Protein AF-A0A1V4YI24-F1 (afdb_monomer_lite)

Foldseek 3Di:
DCDPLLQLLQQQPVVLQVVDDDDFQWWKWFQVCVVVVNDTDTFTFDDDDDDDWTATPVRDTPPDPVRIGTNDDLVRLLVLCCVQVVDDPVRSVVLLVVLCCVPEVPPDDDPQDYPPDPPSSSSSQSSCCVRPQWGADPVVSHTDHD

Radius of gyration: 16.2 Å; chains: 1; bounding box: 32×39×53 Å

Sequence (146 aa):
MIDSTHIEMSRKATEIQDLWEPKEGDKITSWQEFAS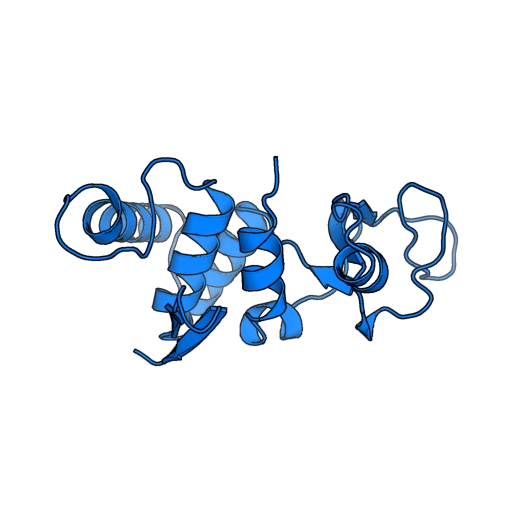KRVPAPMEILRRGKYGSLMDFEGNYLRNPSNAVWLPRQEDLQEIARKNLSKTTWGLTVLFYEFFKEKCAVNKITNRLNANEPLNTVWLCFVMETCYGKHWDDKKKTWTVI

pLDDT: mean 74.88, std 17.71, range [39.22, 94.81]

Secondary structure (DSSP, 8-state):
---HHHHHHHHH-HHHHTT----TT-EEEEHHHHHTTS----EEPBP-SSS---B-TTS-B-S-GGGEEE---HHHHHHHHHHHHT--HHHHHHHHHHHHIIIIIS--S-TT--TTS-HHHHHHHHHHHHHH-EEEETTTTEEEE-

Structure (mmCIF, N/CA/C/O backbone):
data_AF-A0A1V4YI24-F1
#
_entry.id   AF-A0A1V4YI24-F1
#
loop_
_atom_site.group_PDB
_atom_site.id
_atom_site.type_symbol
_atom_site.label_atom_id
_atom_site.label_alt_id
_atom_site.label_comp_id
_atom_site.label_asym_id
_atom_site.label_entity_id
_atom_site.label_seq_id
_atom_site.pdbx_PDB_ins_code
_atom_site.Cartn_x
_atom_site.Cartn_y
_atom_site.Cartn_z
_atom_site.occupancy
_atom_site.B_iso_or_equiv
_atom_site.auth_seq_id
_atom_site.auth_comp_id
_atom_site.auth_asym_id
_atom_site.auth_atom_id
_atom_site.pdbx_PDB_model_num
ATOM 1 N N . MET A 1 1 ? 15.641 0.666 3.582 1.00 48.62 1 MET A N 1
ATOM 2 C CA . MET A 1 1 ? 15.584 -0.796 3.377 1.00 48.62 1 MET A CA 1
ATOM 3 C C . MET A 1 1 ? 14.113 -1.169 3.385 1.00 48.62 1 MET A C 1
ATOM 5 O O . MET A 1 1 ? 13.422 -0.688 4.271 1.00 48.62 1 MET A O 1
ATOM 9 N N . ILE A 1 2 ? 13.617 -1.885 2.375 1.00 61.31 2 ILE A N 1
ATOM 10 C CA . ILE A 1 2 ? 12.237 -2.391 2.398 1.00 61.31 2 ILE A CA 1
ATOM 11 C C . ILE A 1 2 ? 12.253 -3.633 3.289 1.00 61.31 2 ILE A C 1
ATOM 13 O O . ILE A 1 2 ? 13.046 -4.540 3.039 1.00 61.31 2 ILE A O 1
ATOM 17 N N . ASP A 1 3 ? 11.463 -3.631 4.358 1.00 71.00 3 ASP A N 1
ATOM 18 C CA . ASP A 1 3 ? 11.399 -4.747 5.299 1.00 71.00 3 ASP A CA 1
ATOM 19 C C . ASP A 1 3 ? 10.448 -5.857 4.806 1.00 71.00 3 ASP A C 1
ATOM 21 O O . ASP A 1 3 ? 9.613 -5.665 3.916 1.00 71.00 3 ASP A O 1
ATOM 25 N N . SER A 1 4 ? 10.591 -7.056 5.372 1.00 73.81 4 SER A N 1
ATOM 26 C CA . SER A 1 4 ? 9.773 -8.217 5.007 1.00 73.81 4 SER A CA 1
ATOM 27 C C . SER A 1 4 ? 8.292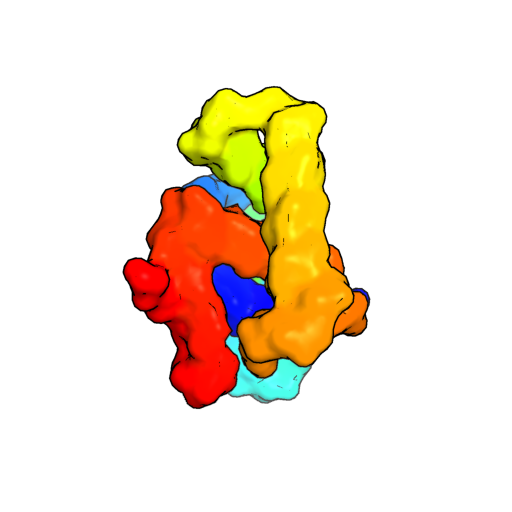 -8.048 5.358 1.00 73.81 4 SER A C 1
ATOM 29 O O . SER A 1 4 ? 7.446 -8.648 4.692 1.00 73.81 4 SER A O 1
ATOM 31 N N . THR A 1 5 ? 7.969 -7.225 6.358 1.00 79.75 5 THR A N 1
ATOM 32 C CA . THR A 1 5 ? 6.590 -6.923 6.758 1.00 79.75 5 THR A CA 1
ATOM 33 C C . THR A 1 5 ? 5.898 -6.102 5.676 1.00 79.75 5 THR A C 1
ATOM 35 O O . THR A 1 5 ? 4.815 -6.474 5.239 1.00 79.75 5 THR A O 1
ATOM 38 N N . HIS A 1 6 ? 6.544 -5.062 5.155 1.00 82.69 6 HIS A N 1
ATOM 39 C CA . HIS A 1 6 ? 6.042 -4.223 4.073 1.00 82.69 6 HIS A CA 1
ATOM 40 C C . HIS A 1 6 ? 5.749 -5.036 2.808 1.00 82.69 6 HIS A C 1
ATOM 42 O O . HIS A 1 6 ? 4.714 -4.846 2.164 1.00 82.69 6 HIS A O 1
ATOM 48 N N . ILE A 1 7 ? 6.634 -5.978 2.471 1.00 82.38 7 ILE A N 1
ATOM 49 C CA . ILE A 1 7 ? 6.435 -6.898 1.344 1.00 82.38 7 ILE A CA 1
ATOM 50 C C . ILE A 1 7 ? 5.200 -7.774 1.584 1.00 82.38 7 ILE A C 1
ATOM 52 O O . ILE A 1 7 ? 4.361 -7.923 0.694 1.00 82.38 7 ILE A O 1
ATOM 56 N N . GLU A 1 8 ? 5.052 -8.335 2.787 1.00 85.38 8 GLU A N 1
ATOM 57 C CA . GLU A 1 8 ? 3.897 -9.173 3.112 1.00 85.38 8 GLU A CA 1
ATOM 58 C C . GLU A 1 8 ? 2.581 -8.381 3.105 1.00 85.38 8 GLU A C 1
ATOM 60 O O . GLU A 1 8 ? 1.576 -8.862 2.572 1.00 85.38 8 GLU A O 1
ATOM 65 N N . MET A 1 9 ? 2.595 -7.163 3.643 1.00 89.56 9 MET A N 1
ATOM 66 C CA . MET A 1 9 ? 1.457 -6.247 3.650 1.00 89.56 9 MET A CA 1
ATOM 67 C C . MET A 1 9 ? 1.030 -5.875 2.233 1.00 89.56 9 MET A C 1
ATOM 69 O O . MET A 1 9 ? -0.153 -5.988 1.909 1.00 89.56 9 MET A O 1
ATOM 73 N N . SER A 1 10 ? 1.992 -5.502 1.384 1.00 89.69 10 SER A N 1
ATOM 74 C CA . SER A 1 10 ? 1.746 -5.144 -0.017 1.00 89.69 10 SER A CA 1
ATOM 75 C C . SER A 1 10 ? 1.147 -6.319 -0.782 1.00 89.69 10 SER A C 1
ATOM 77 O O . SER A 1 10 ? 0.139 -6.156 -1.462 1.00 89.69 10 SER A O 1
ATOM 79 N N . ARG A 1 11 ? 1.684 -7.530 -0.584 1.00 87.12 11 ARG A N 1
ATOM 80 C CA . ARG A 1 11 ? 1.158 -8.759 -1.196 1.00 87.12 11 ARG A CA 1
ATOM 81 C C . ARG A 1 11 ? -0.296 -9.030 -0.824 1.00 87.12 11 ARG A C 1
ATOM 83 O O . ARG A 1 11 ? -1.066 -9.481 -1.664 1.00 87.12 11 ARG A O 1
ATOM 90 N N . LYS A 1 12 ? -0.659 -8.843 0.447 1.00 91.12 12 LYS A N 1
ATOM 91 C CA . LYS A 1 12 ? -2.012 -9.151 0.937 1.00 91.12 12 LYS A CA 1
ATOM 92 C C . LYS A 1 12 ? -3.015 -8.024 0.689 1.00 91.12 12 LYS A C 1
ATOM 94 O O . LYS A 1 12 ? -4.205 -8.255 0.878 1.00 91.12 12 LYS A O 1
ATOM 99 N N . ALA A 1 13 ? -2.560 -6.836 0.294 1.00 92.44 13 ALA A N 1
ATOM 100 C CA . ALA A 1 13 ? -3.413 -5.712 -0.079 1.00 92.44 13 ALA A CA 1
ATOM 101 C C . ALA A 1 13 ? -3.977 -5.922 -1.494 1.00 92.44 13 ALA A C 1
ATOM 103 O O . ALA A 1 13 ? -3.573 -5.240 -2.437 1.00 92.44 13 ALA A O 1
ATOM 104 N N . THR A 1 14 ? -4.877 -6.896 -1.649 1.00 92.06 14 THR A N 1
ATOM 105 C CA . THR A 1 14 ? -5.444 -7.300 -2.948 1.00 92.06 14 THR A CA 1
ATOM 106 C C . THR A 1 14 ? -6.057 -6.125 -3.699 1.00 92.06 14 THR A C 1
ATOM 108 O O . THR A 1 14 ? -5.850 -5.997 -4.893 1.00 92.06 14 THR A O 1
ATOM 111 N N . GLU A 1 15 ? -6.686 -5.188 -2.991 1.00 93.12 15 GLU A N 1
ATOM 112 C CA . GLU A 1 15 ? -7.262 -3.965 -3.560 1.00 93.12 15 GLU A CA 1
ATOM 113 C C . GLU A 1 15 ? -6.236 -3.115 -4.307 1.00 93.12 15 GLU A C 1
ATOM 115 O O . GLU A 1 15 ? -6.559 -2.490 -5.306 1.00 93.12 15 GLU A O 1
ATOM 120 N N . ILE A 1 16 ? -5.002 -3.061 -3.807 1.00 91.69 16 ILE A N 1
ATOM 121 C CA . ILE A 1 16 ? -3.925 -2.278 -4.415 1.00 91.69 16 ILE A CA 1
ATOM 122 C C . ILE A 1 16 ? -3.223 -3.100 -5.496 1.00 91.69 16 ILE A C 1
ATOM 124 O O . ILE A 1 16 ? -2.862 -2.547 -6.532 1.00 91.69 16 ILE A O 1
ATOM 128 N N . GLN A 1 17 ? -3.048 -4.406 -5.277 1.00 89.56 17 GLN A N 1
ATOM 129 C CA . GLN A 1 17 ? -2.432 -5.294 -6.267 1.00 89.56 17 GLN A CA 1
ATOM 130 C C . GLN A 1 17 ? -3.303 -5.436 -7.525 1.00 89.56 17 GLN A C 1
ATOM 132 O O . GLN A 1 17 ? -2.766 -5.434 -8.625 1.00 89.56 17 GLN A O 1
ATOM 137 N N . ASP A 1 18 ? -4.628 -5.477 -7.385 1.00 87.69 18 ASP A N 1
ATOM 138 C CA . ASP A 1 18 ? -5.563 -5.586 -8.513 1.00 87.69 18 ASP A CA 1
ATOM 139 C C . ASP A 1 18 ? -5.631 -4.295 -9.349 1.00 87.69 18 ASP A C 1
ATOM 141 O O . ASP A 1 18 ? -5.985 -4.331 -10.526 1.00 87.69 18 ASP A O 1
ATOM 145 N N . LEU A 1 19 ? -5.269 -3.149 -8.758 1.00 86.31 19 LEU A N 1
ATOM 146 C CA . LEU A 1 19 ? -5.149 -1.863 -9.457 1.00 86.31 19 LEU A CA 1
ATOM 147 C C . LEU A 1 19 ? -3.817 -1.702 -10.194 1.00 86.31 19 LEU A C 1
ATOM 149 O O . LEU A 1 19 ? -3.625 -0.707 -10.898 1.00 86.31 19 LEU A O 1
ATOM 153 N N . TRP A 1 20 ? -2.866 -2.610 -9.984 1.00 85.81 20 TRP A N 1
ATOM 154 C CA . TRP A 1 20 ? -1.525 -2.442 -10.506 1.00 85.81 20 TRP A CA 1
ATOM 155 C C . TRP A 1 20 ? -1.474 -2.707 -12.011 1.00 85.81 20 TRP A C 1
ATOM 157 O O . TRP A 1 20 ? -1.661 -3.827 -12.480 1.00 85.81 20 TRP A O 1
ATOM 167 N N . GLU A 1 21 ? -1.138 -1.663 -12.762 1.00 81.81 21 GLU A N 1
ATOM 168 C CA . GLU A 1 21 ? -0.758 -1.749 -14.168 1.00 81.81 21 GLU A CA 1
ATOM 169 C C . GLU A 1 21 ? 0.771 -1.611 -14.268 1.00 81.81 21 GLU A C 1
ATOM 171 O O . GLU A 1 21 ? 1.283 -0.494 -14.134 1.00 81.81 21 GLU A O 1
ATOM 176 N N . PRO A 1 22 ? 1.523 -2.715 -14.472 1.00 78.38 22 PRO A N 1
ATOM 177 C CA . PRO A 1 22 ? 2.981 -2.682 -14.445 1.00 78.38 22 PRO A CA 1
ATOM 178 C C . PRO A 1 22 ? 3.573 -1.686 -15.445 1.00 78.38 22 PRO A C 1
ATOM 180 O O . PRO A 1 22 ? 3.359 -1.796 -16.657 1.00 78.38 22 PRO A O 1
ATOM 183 N N . LYS A 1 23 ? 4.380 -0.748 -14.945 1.00 77.38 23 LYS A N 1
ATOM 184 C CA . LYS A 1 23 ? 5.105 0.249 -15.747 1.00 77.38 23 LYS A CA 1
ATOM 185 C C . LYS A 1 23 ? 6.603 0.216 -15.454 1.00 77.38 23 LYS A C 1
ATOM 187 O O . LYS A 1 23 ? 7.066 -0.275 -14.428 1.00 77.38 23 LYS A O 1
ATOM 192 N N . GLU A 1 24 ? 7.381 0.739 -16.397 1.00 75.75 24 GLU A N 1
ATOM 193 C CA . GLU A 1 24 ? 8.829 0.883 -16.237 1.00 75.75 24 GLU A CA 1
ATOM 194 C C . GLU A 1 24 ? 9.164 1.707 -14.983 1.00 75.75 24 GLU A C 1
ATOM 196 O O . GLU A 1 24 ? 8.537 2.736 -14.717 1.00 75.75 24 GLU A O 1
ATOM 201 N N . GLY A 1 25 ? 10.144 1.239 -14.210 1.00 72.94 25 GLY A N 1
ATOM 202 C CA . GLY A 1 25 ? 10.544 1.845 -12.940 1.00 72.94 25 GLY A CA 1
ATOM 203 C C . GLY A 1 25 ? 9.670 1.477 -11.735 1.00 72.94 25 GLY A C 1
ATOM 204 O O . GLY A 1 25 ? 9.943 1.962 -10.634 1.00 72.94 25 GLY A O 1
ATOM 205 N N . ASP A 1 26 ? 8.644 0.634 -11.893 1.00 80.06 26 ASP A N 1
ATOM 206 C CA . ASP A 1 26 ? 7.925 0.081 -10.742 1.00 80.06 26 ASP A CA 1
ATOM 207 C C . ASP A 1 26 ? 8.819 -0.852 -9.934 1.00 80.06 26 ASP A C 1
ATOM 209 O O . ASP A 1 26 ? 9.559 -1.668 -10.491 1.00 80.06 26 ASP A O 1
ATOM 213 N N . LYS A 1 27 ? 8.690 -0.764 -8.607 1.00 78.31 27 LYS A N 1
ATOM 214 C CA . LYS A 1 27 ? 9.357 -1.670 -7.676 1.00 78.31 27 LYS A CA 1
ATOM 215 C C . LYS A 1 27 ? 8.516 -2.914 -7.466 1.00 78.31 27 LYS A C 1
ATOM 217 O O . LYS A 1 27 ? 7.342 -2.831 -7.112 1.00 78.31 27 LYS A O 1
ATOM 222 N N . ILE A 1 28 ? 9.139 -4.065 -7.653 1.00 75.94 28 ILE A N 1
ATOM 223 C CA . ILE A 1 28 ? 8.507 -5.372 -7.533 1.00 75.94 28 ILE A CA 1
ATOM 224 C C . ILE A 1 28 ? 9.382 -6.311 -6.718 1.00 75.94 28 ILE A C 1
ATOM 226 O O . ILE A 1 28 ? 10.567 -6.062 -6.493 1.00 75.94 28 ILE A O 1
ATOM 230 N N . THR A 1 29 ? 8.817 -7.434 -6.308 1.00 72.88 29 THR A N 1
ATOM 231 C CA . THR A 1 29 ? 9.610 -8.568 -5.842 1.00 72.88 29 THR A CA 1
ATOM 232 C C . THR A 1 29 ? 8.988 -9.888 -6.280 1.00 72.88 29 THR A C 1
ATOM 234 O O . THR A 1 29 ? 7.788 -9.947 -6.568 1.00 72.88 29 THR A O 1
ATOM 237 N N . SER A 1 30 ? 9.803 -10.943 -6.376 1.00 67.75 30 SER A N 1
ATOM 238 C CA . SER A 1 30 ? 9.345 -12.266 -6.789 1.00 67.75 30 SER A CA 1
ATOM 239 C C . SER A 1 30 ? 8.950 -13.125 -5.582 1.00 67.75 30 SER A C 1
ATOM 241 O O . SER A 1 30 ? 9.647 -13.203 -4.566 1.00 67.75 30 SER A O 1
ATOM 243 N N . TRP A 1 31 ? 7.819 -13.824 -5.693 1.00 57.47 31 TRP A N 1
ATOM 244 C CA . TRP A 1 31 ? 7.358 -14.726 -4.634 1.00 57.47 31 TRP A CA 1
ATOM 245 C C . TRP A 1 31 ? 8.294 -15.927 -4.402 1.00 57.47 31 TRP A C 1
ATOM 247 O O . TRP A 1 31 ? 8.433 -16.388 -3.268 1.00 57.47 31 TRP A O 1
ATOM 257 N N . GLN A 1 32 ? 8.958 -16.427 -5.454 1.00 55.25 32 GLN A N 1
ATOM 258 C CA . GLN A 1 32 ? 9.878 -17.570 -5.352 1.00 55.25 32 GLN A CA 1
ATOM 259 C C . GLN A 1 32 ? 11.102 -17.248 -4.484 1.00 55.25 32 GLN A C 1
ATOM 261 O O . GLN A 1 32 ? 11.540 -18.102 -3.712 1.00 55.25 32 GLN A O 1
ATOM 266 N N . GLU A 1 33 ? 11.603 -16.013 -4.527 1.00 51.97 33 GLU A N 1
ATOM 267 C CA . GLU A 1 33 ? 12.706 -15.581 -3.667 1.00 51.97 33 GLU A CA 1
ATOM 268 C C . GLU A 1 33 ? 12.265 -15.461 -2.207 1.00 51.97 33 GLU A C 1
ATOM 270 O O . GLU A 1 33 ? 12.935 -16.022 -1.338 1.00 51.97 33 GLU A O 1
ATOM 275 N N . PHE A 1 34 ? 11.089 -14.874 -1.942 1.00 47.41 34 PHE A N 1
ATOM 276 C CA . PHE A 1 34 ? 10.519 -14.797 -0.588 1.00 47.41 34 PHE A CA 1
ATOM 277 C C . PHE A 1 34 ? 10.315 -16.191 0.029 1.00 47.41 34 PHE A C 1
ATOM 279 O O . PHE A 1 34 ? 10.726 -16.445 1.164 1.00 47.41 34 PHE A O 1
ATOM 286 N N . ALA A 1 35 ? 9.721 -17.124 -0.724 1.00 49.72 35 ALA A N 1
ATOM 287 C CA . ALA A 1 35 ? 9.480 -18.497 -0.273 1.00 49.72 35 ALA A CA 1
ATOM 288 C C . ALA A 1 35 ? 10.783 -19.283 -0.029 1.00 49.72 35 ALA A C 1
ATOM 290 O O . ALA A 1 35 ? 10.830 -20.146 0.849 1.00 49.72 35 ALA A O 1
ATOM 291 N N . SER A 1 36 ? 11.860 -18.953 -0.753 1.00 52.78 36 SER A N 1
ATOM 292 C CA . SER A 1 36 ? 13.183 -19.570 -0.584 1.00 52.78 36 SER A CA 1
ATOM 293 C C . SER A 1 36 ? 13.966 -19.080 0.647 1.00 52.78 36 SER A C 1
ATOM 295 O O . SER A 1 36 ? 15.088 -19.536 0.872 1.00 52.78 36 SER A O 1
ATOM 297 N N . LYS A 1 37 ? 13.401 -18.160 1.451 1.00 48.97 37 LYS A N 1
ATOM 298 C CA . LYS A 1 37 ? 14.064 -17.463 2.576 1.00 48.97 37 LYS A CA 1
ATOM 299 C C . LYS A 1 37 ? 15.321 -16.674 2.188 1.00 48.97 37 LYS A C 1
ATOM 301 O O . LYS A 1 37 ? 16.061 -16.232 3.067 1.00 48.97 37 LYS A O 1
ATOM 306 N N . ARG A 1 38 ? 15.569 -16.461 0.896 1.00 49.12 38 ARG A N 1
ATOM 307 C CA . ARG A 1 38 ? 16.472 -15.399 0.453 1.00 49.12 38 ARG A CA 1
ATOM 308 C C . ARG A 1 38 ? 15.710 -14.092 0.626 1.00 49.12 38 ARG A C 1
ATOM 310 O O . ARG A 1 38 ? 14.527 -14.033 0.309 1.00 49.12 38 ARG A O 1
ATOM 317 N N . VAL A 1 39 ? 16.346 -13.077 1.212 1.00 47.34 39 VAL A N 1
ATOM 318 C CA . VAL A 1 39 ? 15.719 -11.756 1.346 1.00 47.34 39 VAL A CA 1
ATOM 319 C C . VAL A 1 39 ? 15.287 -11.336 -0.060 1.00 47.34 39 VAL A C 1
ATOM 321 O O . VAL A 1 39 ? 16.157 -11.262 -0.927 1.00 47.34 39 VAL A O 1
ATOM 324 N N . PRO A 1 40 ? 13.984 -11.127 -0.312 1.00 53.56 40 PRO A N 1
ATOM 325 C CA . PRO A 1 40 ? 13.523 -10.715 -1.623 1.00 53.56 40 PRO A CA 1
ATOM 326 C C . PRO A 1 40 ? 14.163 -9.365 -1.908 1.00 53.56 40 PRO A C 1
ATOM 328 O O . PRO A 1 40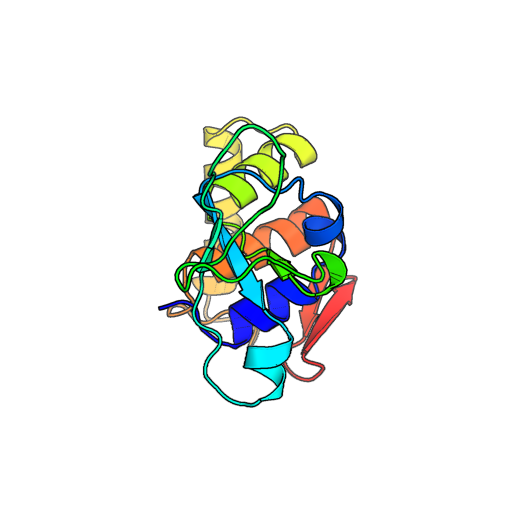 ? 13.887 -8.382 -1.213 1.00 53.56 40 PRO A O 1
ATOM 331 N N . ALA A 1 41 ? 15.074 -9.322 -2.873 1.00 55.38 41 ALA A N 1
ATOM 332 C CA . ALA A 1 41 ? 15.628 -8.056 -3.295 1.00 55.38 41 ALA A CA 1
ATOM 333 C C . ALA A 1 41 ? 14.508 -7.313 -4.037 1.00 55.38 41 ALA A C 1
ATOM 335 O O . ALA A 1 41 ? 13.873 -7.895 -4.921 1.00 55.38 41 ALA A O 1
ATOM 336 N N . PRO A 1 42 ? 14.191 -6.060 -3.673 1.00 59.03 42 PRO A N 1
ATOM 337 C CA . PRO A 1 42 ? 13.329 -5.253 -4.514 1.00 59.03 42 PRO A CA 1
ATOM 338 C C . PRO A 1 42 ? 14.010 -5.073 -5.874 1.00 59.03 42 PRO A C 1
ATOM 340 O O . PRO A 1 42 ? 15.184 -4.711 -5.946 1.00 59.03 42 PRO A O 1
ATOM 343 N N . MET A 1 43 ? 13.259 -5.333 -6.936 1.00 64.56 43 MET A N 1
ATOM 344 C CA . MET A 1 43 ? 13.685 -5.200 -8.324 1.00 64.56 43 MET A CA 1
ATOM 345 C C . MET A 1 43 ? 12.902 -4.069 -8.982 1.00 64.56 43 MET A C 1
ATOM 347 O O . MET A 1 43 ? 11.787 -3.772 -8.561 1.00 64.56 43 MET A O 1
ATOM 351 N N . GLU A 1 44 ? 13.469 -3.428 -9.997 1.00 65.56 44 GLU A N 1
ATOM 352 C CA . GLU A 1 44 ? 12.773 -2.420 -10.793 1.00 65.56 44 GLU A CA 1
ATOM 353 C C . GLU A 1 44 ? 12.488 -2.987 -12.174 1.00 65.56 44 GLU A C 1
ATOM 355 O O . GLU A 1 44 ? 13.326 -3.664 -12.770 1.00 65.56 44 GLU A O 1
ATOM 360 N N . ILE A 1 45 ? 11.293 -2.709 -12.683 1.00 65.56 45 ILE A N 1
ATOM 361 C CA . ILE A 1 45 ? 10.931 -3.076 -14.046 1.00 65.56 45 ILE A CA 1
ATOM 362 C C . ILE A 1 45 ? 11.798 -2.280 -15.025 1.00 65.56 45 ILE A C 1
ATOM 364 O O . ILE A 1 45 ? 11.676 -1.056 -1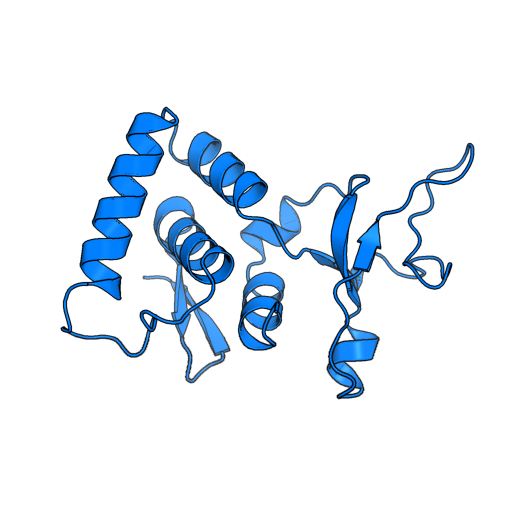5.114 1.00 65.56 45 ILE A O 1
ATOM 368 N N . LEU A 1 46 ? 12.610 -2.986 -15.813 1.00 57.94 46 LEU A N 1
ATOM 369 C CA . LEU A 1 46 ? 13.377 -2.418 -16.923 1.00 57.94 46 LEU A CA 1
ATOM 370 C C . LEU A 1 46 ? 12.684 -2.693 -18.264 1.00 57.94 46 LEU A C 1
ATOM 372 O O . LEU A 1 46 ? 12.147 -3.782 -18.491 1.00 57.94 46 LEU A O 1
ATOM 376 N N . ARG A 1 47 ? 12.733 -1.731 -19.194 1.00 52.72 47 ARG A N 1
ATOM 377 C CA . ARG A 1 47 ? 12.201 -1.895 -20.556 1.00 52.72 47 ARG A CA 1
ATOM 378 C C . ARG A 1 47 ? 13.327 -2.205 -21.549 1.00 52.72 47 ARG A C 1
ATOM 380 O O . ARG A 1 47 ? 14.300 -1.461 -21.646 1.00 52.72 47 ARG A O 1
ATOM 387 N N . ARG A 1 48 ? 13.190 -3.266 -22.360 1.00 42.06 48 ARG A N 1
ATOM 388 C CA . ARG A 1 48 ? 14.063 -3.488 -23.533 1.00 42.06 48 ARG A CA 1
ATOM 389 C C . ARG A 1 48 ? 13.309 -4.087 -24.726 1.00 42.06 48 ARG A C 1
ATOM 391 O O . ARG A 1 48 ? 12.792 -5.191 -24.648 1.00 42.06 48 ARG A O 1
ATOM 398 N N . GLY A 1 49 ? 13.340 -3.385 -25.865 1.00 44.25 49 GLY A N 1
ATOM 399 C CA . GLY A 1 49 ? 12.950 -3.915 -27.182 1.00 44.25 49 GLY A CA 1
ATOM 400 C C . GLY A 1 49 ? 11.446 -3.932 -27.502 1.00 44.25 49 GLY A C 1
ATOM 401 O O . GLY A 1 49 ? 10.598 -3.841 -26.623 1.00 44.25 49 GLY A O 1
ATOM 402 N N . LYS A 1 50 ? 11.129 -4.038 -28.805 1.00 39.22 50 LYS A N 1
ATOM 403 C CA . LYS A 1 50 ? 9.808 -3.851 -29.459 1.00 39.22 50 LYS A CA 1
ATOM 404 C C . LYS A 1 50 ? 8.629 -4.692 -28.923 1.00 39.22 50 LYS A C 1
ATOM 406 O O . LYS A 1 50 ? 7.506 -4.442 -29.347 1.00 39.22 50 LYS A O 1
ATOM 411 N N . TYR A 1 51 ? 8.850 -5.645 -28.017 1.00 39.34 51 TYR A N 1
ATOM 412 C CA . TYR A 1 51 ? 7.835 -6.590 -27.545 1.00 39.34 51 TYR A CA 1
ATOM 413 C C . TYR A 1 51 ? 7.862 -6.733 -26.014 1.00 39.34 51 TYR A C 1
ATOM 415 O O . TYR A 1 51 ? 8.486 -7.645 -25.497 1.00 39.34 51 TYR A O 1
ATOM 423 N N . GLY A 1 52 ? 7.202 -5.801 -25.315 1.00 45.09 52 GLY A N 1
ATOM 424 C CA . GLY A 1 52 ? 6.422 -5.948 -24.064 1.00 45.09 52 GLY A CA 1
ATOM 425 C C . GLY A 1 52 ? 6.874 -6.795 -22.859 1.00 45.09 52 GLY A C 1
ATOM 426 O O . GLY A 1 52 ? 6.100 -6.892 -21.913 1.00 45.09 52 GLY A O 1
ATOM 427 N N . SER A 1 53 ? 8.044 -7.425 -22.838 1.00 49.31 53 SER A N 1
ATOM 428 C CA . SER A 1 53 ? 8.439 -8.340 -21.764 1.00 49.31 53 SER A CA 1
ATOM 429 C C . SER A 1 53 ? 9.200 -7.620 -20.646 1.00 49.31 53 SER A C 1
ATOM 431 O O . SER A 1 53 ? 10.247 -7.024 -20.902 1.00 49.31 53 SER A O 1
ATOM 433 N N . LEU A 1 54 ? 8.684 -7.698 -19.417 1.00 54.84 54 LEU A N 1
ATOM 434 C CA . LEU A 1 54 ? 9.284 -7.122 -18.209 1.00 54.84 54 LEU A CA 1
ATOM 435 C C . LEU A 1 54 ? 10.439 -8.018 -17.718 1.00 54.84 54 LEU A C 1
ATOM 437 O O . LEU A 1 54 ? 10.283 -9.242 -17.651 1.00 54.84 54 LEU A O 1
ATOM 441 N N . MET A 1 55 ? 11.584 -7.417 -17.388 1.00 52.84 55 MET A N 1
ATOM 442 C CA . MET A 1 55 ? 12.764 -8.106 -16.846 1.00 52.84 55 MET A CA 1
ATOM 443 C C . MET A 1 55 ? 13.106 -7.597 -15.445 1.00 52.84 55 MET A C 1
ATOM 445 O O . MET A 1 55 ? 12.803 -6.447 -15.118 1.00 52.84 55 MET A O 1
ATOM 449 N N . ASP A 1 56 ? 13.753 -8.446 -14.651 1.00 54.47 56 ASP A N 1
ATOM 450 C CA . ASP A 1 56 ? 14.430 -8.038 -13.421 1.00 54.47 56 ASP A CA 1
ATOM 451 C C . ASP A 1 56 ? 15.851 -7.481 -13.668 1.00 54.47 56 ASP A C 1
ATOM 453 O O . ASP A 1 56 ? 16.340 -7.434 -14.801 1.00 54.47 56 ASP A O 1
ATOM 457 N N . PHE A 1 57 ? 16.529 -7.047 -12.595 1.00 46.69 57 PHE A N 1
ATOM 458 C CA . PHE A 1 57 ? 17.905 -6.526 -12.640 1.00 46.69 57 PHE A CA 1
ATOM 459 C C . PHE A 1 57 ? 18.958 -7.566 -13.045 1.00 46.69 57 PHE A C 1
ATOM 461 O O . PHE A 1 57 ? 20.046 -7.185 -13.479 1.00 46.69 57 PHE A O 1
ATOM 468 N N . GLU A 1 58 ? 18.656 -8.857 -12.916 1.00 52.19 58 GLU A N 1
ATOM 469 C CA . GLU A 1 58 ? 19.531 -9.947 -13.355 1.00 52.19 58 GLU A CA 1
ATOM 470 C C . GLU A 1 58 ? 19.320 -10.283 -14.844 1.00 52.19 58 GLU A C 1
ATOM 472 O O . GLU A 1 58 ? 20.039 -11.104 -15.415 1.00 52.19 58 GLU A O 1
ATOM 477 N N . GLY A 1 59 ? 18.371 -9.609 -15.505 1.00 51.72 59 GLY A N 1
ATOM 478 C CA . GLY A 1 59 ? 18.017 -9.846 -16.900 1.00 51.72 59 GLY A CA 1
ATOM 479 C C . GLY A 1 59 ? 17.133 -11.077 -17.093 1.00 51.72 59 GLY A C 1
ATOM 480 O O . GLY A 1 59 ? 16.959 -11.525 -18.232 1.00 51.72 59 GLY A O 1
ATOM 481 N N . ASN A 1 60 ? 16.560 -11.631 -16.021 1.00 57.16 60 ASN A N 1
ATOM 482 C CA . ASN A 1 60 ? 15.577 -12.694 -16.134 1.00 57.16 60 ASN A CA 1
ATOM 483 C C . ASN A 1 60 ? 14.226 -12.092 -16.519 1.00 57.16 60 ASN A C 1
ATOM 485 O O . ASN A 1 60 ? 13.746 -11.111 -15.951 1.00 57.16 60 ASN A O 1
ATOM 489 N N . TYR A 1 61 ? 13.571 -12.724 -17.485 1.00 58.28 61 TYR A N 1
ATOM 490 C CA . TYR A 1 61 ? 12.184 -12.422 -17.802 1.00 58.28 61 TYR A CA 1
ATOM 491 C C . TYR A 1 61 ? 11.293 -12.753 -16.607 1.00 58.28 61 TYR A C 1
ATOM 493 O O . TYR A 1 61 ? 11.430 -13.834 -16.022 1.00 58.28 61 TYR A O 1
ATOM 501 N N . LEU A 1 62 ? 10.313 -11.893 -16.318 1.00 59.78 62 LEU A N 1
ATOM 502 C CA . LEU A 1 62 ? 9.194 -12.243 -15.444 1.00 59.78 62 LEU A CA 1
ATOM 503 C C . LEU A 1 62 ? 8.382 -13.357 -16.120 1.00 59.78 62 LEU A C 1
ATOM 505 O O . LEU A 1 62 ? 7.391 -13.112 -16.803 1.00 59.78 62 LEU A O 1
ATOM 509 N N . ARG A 1 63 ? 8.830 -14.609 -15.958 1.00 48.38 63 ARG A N 1
ATOM 510 C CA . ARG A 1 63 ? 8.207 -15.800 -16.560 1.00 48.38 63 ARG A CA 1
ATOM 511 C C . ARG A 1 63 ? 6.764 -15.987 -16.109 1.00 48.38 63 ARG A C 1
ATOM 513 O O . ARG A 1 63 ? 6.010 -16.664 -16.798 1.00 48.38 63 ARG A O 1
ATOM 520 N N . ASN A 1 64 ? 6.392 -15.412 -14.965 1.00 54.53 64 ASN A N 1
ATOM 521 C CA . ASN A 1 64 ? 5.021 -15.426 -14.494 1.00 54.53 64 ASN A CA 1
ATOM 522 C C . ASN A 1 64 ? 4.667 -14.132 -13.733 1.00 54.53 64 ASN A C 1
ATOM 524 O O . ASN A 1 64 ?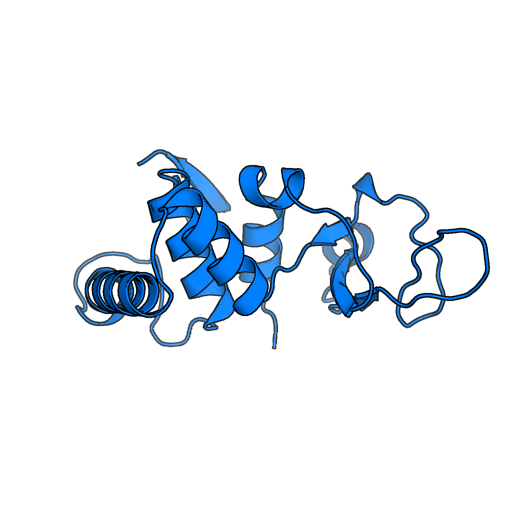 4.936 -14.044 -12.531 1.00 54.53 64 ASN A O 1
ATOM 528 N N . PRO A 1 65 ? 4.063 -13.135 -14.407 1.00 55.84 65 PRO A N 1
ATOM 529 C CA . PRO A 1 65 ? 3.614 -11.891 -13.782 1.00 55.84 65 PRO A CA 1
ATOM 530 C C . PRO A 1 65 ? 2.679 -12.116 -12.588 1.00 55.84 65 PRO A C 1
ATOM 532 O O . PRO A 1 65 ? 2.667 -11.304 -11.673 1.00 55.84 65 PRO A O 1
ATOM 535 N N . SER A 1 66 ? 1.959 -13.248 -12.541 1.00 57.50 66 SER A N 1
ATOM 536 C CA . SER A 1 66 ? 1.044 -13.580 -11.439 1.00 57.50 66 SER A CA 1
ATOM 537 C C . SER A 1 66 ? 1.736 -13.774 -10.084 1.00 57.50 66 SER A C 1
ATOM 539 O O . SER A 1 66 ? 1.068 -13.812 -9.057 1.00 57.50 66 SER A O 1
ATOM 541 N N . ASN A 1 67 ? 3.061 -13.952 -10.075 1.00 66.69 67 ASN A N 1
ATOM 542 C CA . ASN A 1 67 ? 3.859 -14.134 -8.862 1.00 66.69 67 ASN A CA 1
ATOM 543 C C . ASN A 1 67 ? 4.673 -12.885 -8.493 1.00 66.69 67 ASN A C 1
ATOM 545 O O . ASN A 1 67 ? 5.450 -12.932 -7.532 1.00 66.69 67 ASN A O 1
ATOM 549 N N . ALA A 1 68 ? 4.545 -11.805 -9.268 1.00 74.25 68 ALA A N 1
ATOM 550 C CA . ALA A 1 68 ? 5.154 -10.526 -8.950 1.00 74.25 68 ALA A CA 1
ATOM 551 C C . ALA A 1 68 ? 4.285 -9.800 -7.920 1.00 74.25 68 ALA A C 1
ATOM 553 O O . ALA A 1 68 ? 3.071 -9.704 -8.074 1.00 74.25 68 ALA A O 1
ATOM 554 N N . VAL A 1 69 ? 4.919 -9.296 -6.867 1.00 81.62 69 VAL A N 1
ATOM 555 C CA . VAL A 1 69 ? 4.269 -8.424 -5.887 1.00 81.62 69 VAL A CA 1
ATOM 556 C C . VAL A 1 69 ? 4.716 -7.006 -6.167 1.00 81.62 69 VAL A C 1
ATOM 558 O O . VAL A 1 69 ? 5.919 -6.729 -6.135 1.00 81.62 69 VAL A O 1
ATOM 561 N N . TRP A 1 70 ? 3.764 -6.112 -6.408 1.00 86.69 70 TRP A N 1
ATOM 562 C CA . TRP A 1 70 ? 4.049 -4.690 -6.496 1.00 86.69 70 TRP A CA 1
ATOM 563 C C . TRP A 1 70 ? 4.360 -4.128 -5.118 1.00 86.69 70 TRP A C 1
ATOM 565 O O . TRP A 1 70 ? 3.622 -4.367 -4.158 1.00 86.69 70 TRP A O 1
ATOM 575 N N . LEU A 1 71 ? 5.447 -3.369 -5.033 1.00 87.31 71 LEU A N 1
ATOM 576 C CA . LEU A 1 71 ? 5.868 -2.644 -3.844 1.00 87.31 71 LEU A CA 1
ATOM 577 C C . LEU A 1 71 ? 5.627 -1.153 -4.107 1.00 87.31 71 LEU A C 1
ATOM 579 O O . LEU A 1 71 ? 6.541 -0.460 -4.574 1.00 87.31 71 LEU A O 1
ATOM 583 N N . PRO A 1 72 ? 4.395 -0.661 -3.881 1.00 88.06 72 PRO A N 1
ATOM 584 C CA . PRO A 1 72 ? 4.024 0.691 -4.261 1.00 88.06 72 PRO A CA 1
ATOM 585 C C . PRO A 1 72 ? 4.872 1.706 -3.494 1.00 88.06 72 PRO A C 1
ATOM 587 O O . PRO A 1 72 ? 5.102 1.583 -2.286 1.00 88.06 72 PRO A O 1
ATOM 590 N N . ARG A 1 73 ? 5.355 2.728 -4.203 1.00 87.44 73 ARG A N 1
ATOM 591 C CA . ARG A 1 73 ? 6.084 3.826 -3.567 1.00 87.44 73 ARG A CA 1
ATOM 592 C C . ARG A 1 73 ? 5.101 4.790 -2.919 1.00 87.44 73 ARG A C 1
ATOM 594 O O . ARG A 1 73 ? 3.895 4.747 -3.163 1.00 87.44 73 ARG A O 1
ATOM 601 N N . GLN A 1 74 ? 5.637 5.706 -2.122 1.00 88.81 74 GLN A N 1
ATOM 602 C CA . GLN A 1 74 ? 4.850 6.764 -1.510 1.00 88.81 74 GLN A CA 1
ATOM 603 C C . GLN A 1 74 ? 4.034 7.554 -2.545 1.00 88.81 74 GLN A C 1
ATOM 605 O O . GLN A 1 74 ? 2.869 7.844 -2.293 1.00 88.81 74 GLN A O 1
ATOM 610 N N . GLU A 1 75 ? 4.604 7.879 -3.706 1.00 89.75 75 GLU A N 1
ATOM 611 C CA . GLU A 1 75 ? 3.912 8.652 -4.742 1.00 89.75 75 GLU A CA 1
ATOM 612 C C . GLU A 1 75 ? 2.733 7.873 -5.339 1.00 89.75 75 GLU A C 1
ATOM 614 O O . GLU A 1 75 ? 1.657 8.438 -5.540 1.00 89.75 75 GLU A O 1
ATOM 619 N N . ASP A 1 76 ? 2.914 6.567 -5.559 1.00 90.94 76 ASP A N 1
ATOM 620 C CA . ASP A 1 76 ? 1.870 5.689 -6.090 1.00 90.94 76 ASP A CA 1
ATOM 621 C C . ASP A 1 76 ? 0.710 5.558 -5.072 1.00 90.94 76 ASP A C 1
ATOM 623 O O . ASP A 1 76 ? -0.464 5.701 -5.423 1.00 90.94 76 ASP A O 1
ATOM 627 N N . LEU A 1 77 ? 1.026 5.392 -3.781 1.00 92.88 77 LEU A N 1
ATOM 628 C CA . LEU A 1 77 ? 0.043 5.337 -2.685 1.00 92.88 77 LEU A CA 1
ATOM 629 C C . LEU A 1 77 ? -0.718 6.659 -2.508 1.00 92.88 77 LEU A C 1
ATOM 631 O O . LEU A 1 77 ? -1.938 6.664 -2.317 1.00 92.88 77 LEU A O 1
ATOM 635 N N . GLN A 1 78 ? -0.019 7.789 -2.606 1.00 93.69 78 GLN A N 1
ATOM 636 C CA . GLN A 1 78 ? -0.638 9.112 -2.565 1.00 93.69 78 GLN A CA 1
ATOM 637 C C . GLN A 1 78 ? -1.590 9.322 -3.739 1.00 93.69 78 GLN A C 1
ATOM 639 O O . GLN A 1 78 ? -2.666 9.891 -3.556 1.00 93.69 78 GLN A O 1
ATOM 644 N N . GLU A 1 79 ? -1.234 8.855 -4.936 1.00 92.94 79 GLU A N 1
ATOM 645 C CA . GLU A 1 79 ? -2.110 8.946 -6.099 1.00 92.94 79 GLU A CA 1
ATOM 646 C C . GLU A 1 79 ? -3.392 8.123 -5.913 1.00 92.94 79 GLU A C 1
ATOM 648 O O . GLU A 1 79 ? -4.482 8.643 -6.181 1.00 92.94 79 GLU A O 1
ATOM 653 N N . ILE A 1 80 ? -3.283 6.892 -5.399 1.00 93.56 80 ILE A N 1
ATOM 654 C CA . ILE A 1 80 ? -4.437 6.034 -5.078 1.00 93.56 80 ILE A CA 1
ATOM 655 C C . ILE A 1 80 ? -5.362 6.734 -4.080 1.00 93.56 80 ILE A C 1
ATOM 657 O O . ILE A 1 80 ? -6.565 6.845 -4.333 1.00 93.56 80 ILE A O 1
ATOM 661 N N . ALA A 1 81 ? -4.815 7.249 -2.976 1.00 94.00 81 ALA A N 1
ATOM 662 C CA . ALA A 1 81 ? -5.606 7.935 -1.958 1.00 94.00 81 ALA A CA 1
ATOM 663 C C . ALA A 1 81 ? -6.243 9.224 -2.493 1.00 94.00 81 ALA A C 1
ATOM 665 O O . ALA A 1 81 ? -7.411 9.505 -2.227 1.00 94.00 81 ALA A O 1
ATOM 666 N N . ARG A 1 82 ? -5.505 9.995 -3.299 1.00 94.00 82 ARG A N 1
ATOM 667 C CA . ARG A 1 82 ? -6.001 11.228 -3.923 1.00 94.00 82 ARG A CA 1
ATOM 668 C C . ARG A 1 82 ? -7.215 10.960 -4.810 1.00 94.00 82 ARG A C 1
ATOM 670 O O . ARG A 1 82 ? -8.189 11.708 -4.732 1.00 94.00 82 ARG A O 1
ATOM 677 N N . LYS A 1 83 ? -7.153 9.904 -5.631 1.00 92.38 83 LYS A N 1
ATOM 678 C CA . LYS A 1 83 ? -8.247 9.487 -6.521 1.00 92.38 83 LYS A CA 1
ATOM 679 C C . LYS A 1 83 ? -9.448 8.962 -5.731 1.00 92.38 83 LYS A C 1
ATOM 681 O O . LYS A 1 83 ? -10.553 9.445 -5.950 1.00 92.38 83 LYS A O 1
ATOM 686 N N . ASN A 1 84 ? -9.234 8.048 -4.783 1.00 93.56 84 ASN A N 1
ATOM 687 C CA . ASN A 1 84 ? -10.318 7.443 -3.997 1.00 93.56 84 ASN A CA 1
ATOM 688 C C . ASN A 1 84 ? -11.043 8.459 -3.106 1.00 93.56 84 ASN A C 1
ATOM 690 O O . ASN A 1 84 ? -12.268 8.490 -3.060 1.00 93.56 84 ASN A O 1
ATOM 694 N N . LEU A 1 85 ? -10.298 9.333 -2.427 1.00 92.81 85 LEU A N 1
ATOM 695 C CA . LEU A 1 85 ? -10.870 10.297 -1.483 1.00 92.81 85 LEU A CA 1
ATOM 696 C C . LEU A 1 85 ? -11.302 11.614 -2.147 1.00 92.81 85 LEU A C 1
ATOM 698 O O . LEU A 1 85 ? -11.834 12.494 -1.466 1.00 92.81 85 LEU A O 1
ATOM 702 N N . SER A 1 86 ? -11.043 11.779 -3.451 1.00 92.81 86 SER A N 1
ATOM 703 C CA . SER A 1 86 ? -11.273 13.025 -4.200 1.00 92.81 86 SER A CA 1
ATOM 704 C C . SER A 1 86 ? -10.671 14.256 -3.504 1.00 92.81 86 SER A C 1
ATOM 706 O O . SER A 1 86 ? -11.311 15.302 -3.368 1.00 92.81 86 SER A O 1
ATOM 708 N N . LYS A 1 87 ? -9.434 14.130 -3.003 1.00 90.62 87 LYS A N 1
ATOM 709 C CA . LYS A 1 87 ? -8.746 15.193 -2.249 1.00 90.62 87 LYS A CA 1
ATOM 710 C C . LYS A 1 87 ? -7.727 15.929 -3.107 1.00 90.62 87 LYS A C 1
ATOM 712 O O . LYS A 1 87 ? -7.149 15.384 -4.040 1.00 90.62 87 LYS A O 1
ATOM 717 N N . THR A 1 88 ? -7.467 17.185 -2.757 1.00 93.00 88 THR A N 1
ATOM 718 C CA . THR A 1 88 ? -6.277 17.897 -3.236 1.00 93.00 88 THR A CA 1
ATOM 719 C C . THR A 1 88 ? -5.033 17.362 -2.530 1.00 93.00 88 THR A C 1
ATOM 721 O O . THR A 1 88 ? -5.141 16.737 -1.475 1.00 93.00 88 THR A O 1
ATOM 724 N N . THR A 1 89 ? -3.841 17.650 -3.060 1.00 89.00 89 THR A N 1
ATOM 725 C CA . THR A 1 89 ? -2.575 17.301 -2.393 1.00 89.00 89 THR A CA 1
ATOM 726 C C . THR A 1 89 ? -2.529 17.845 -0.966 1.00 89.00 89 THR A C 1
ATOM 728 O O . THR A 1 89 ? -2.204 17.110 -0.044 1.00 89.00 89 THR A O 1
ATOM 731 N N . TRP A 1 90 ? -2.939 19.102 -0.762 1.00 90.06 90 TRP A N 1
ATOM 732 C CA . TRP A 1 90 ? -3.001 19.703 0.572 1.00 90.06 90 TRP A CA 1
ATOM 733 C C . TRP A 1 90 ? -3.977 18.971 1.497 1.00 90.06 90 TRP A C 1
ATOM 735 O O . TRP A 1 90 ? -3.619 18.623 2.619 1.00 90.06 90 TRP A O 1
ATOM 745 N N . GLY A 1 91 ? -5.195 18.692 1.020 1.00 91.69 91 GLY A N 1
ATOM 746 C CA . GLY A 1 91 ? -6.193 17.968 1.806 1.00 91.69 91 GLY A CA 1
ATOM 747 C C . GLY A 1 91 ? -5.733 16.559 2.183 1.00 91.69 91 GLY A C 1
ATOM 748 O O . GLY A 1 91 ? -5.970 16.120 3.304 1.00 91.69 91 GLY A O 1
ATOM 749 N N . LEU A 1 92 ? -5.031 15.876 1.276 1.00 93.25 92 LEU A N 1
ATOM 750 C CA . LEU A 1 92 ? -4.438 14.569 1.542 1.00 93.25 92 LEU A CA 1
ATOM 751 C C . LEU A 1 92 ? -3.333 14.653 2.603 1.00 93.25 92 LEU A C 1
ATOM 753 O O . LEU A 1 92 ? -3.308 13.828 3.510 1.00 93.25 92 LEU A O 1
ATOM 757 N N . THR A 1 93 ? -2.458 15.660 2.530 1.00 90.81 93 THR A N 1
ATOM 758 C CA . THR A 1 93 ? -1.402 15.883 3.530 1.00 90.81 93 THR A CA 1
ATOM 759 C C . THR A 1 93 ? -1.978 16.122 4.923 1.00 90.81 93 THR A C 1
ATOM 761 O O . THR A 1 93 ? -1.473 15.554 5.888 1.00 90.81 93 THR A O 1
ATOM 764 N N . VAL A 1 94 ? -3.043 16.924 5.038 1.00 92.25 94 VAL A N 1
ATOM 765 C CA . VAL A 1 94 ? -3.714 17.176 6.325 1.00 92.25 94 VAL A CA 1
ATOM 766 C C . VAL A 1 94 ? -4.296 15.881 6.893 1.00 92.25 94 VAL A C 1
ATOM 768 O O . VAL A 1 94 ? -4.019 15.554 8.042 1.00 92.25 94 VAL A O 1
ATOM 771 N N . LEU A 1 95 ? -5.016 15.105 6.077 1.00 92.88 95 LEU A N 1
ATOM 772 C CA . LEU A 1 95 ? -5.591 13.825 6.507 1.00 92.88 95 LEU A CA 1
ATOM 773 C C . LEU A 1 95 ? -4.522 12.813 6.919 1.00 92.88 95 LEU A C 1
ATOM 775 O O . LEU A 1 95 ? -4.662 12.144 7.939 1.00 92.88 95 LEU A O 1
ATOM 779 N N . PHE A 1 96 ? -3.441 12.715 6.146 1.00 91.69 96 PHE A N 1
ATOM 780 C CA . PHE A 1 96 ? -2.326 11.840 6.483 1.00 91.69 96 PHE A CA 1
ATOM 781 C C . PHE A 1 96 ? -1.658 12.267 7.793 1.00 91.69 96 PHE A C 1
ATOM 783 O O . PHE A 1 96 ? -1.332 11.419 8.617 1.00 91.69 96 PHE A O 1
ATOM 790 N N . TYR A 1 97 ? -1.482 13.571 8.018 1.00 88.88 97 TYR A N 1
ATOM 791 C CA . TYR A 1 97 ? -0.920 14.089 9.263 1.00 88.88 97 TYR A CA 1
ATOM 792 C C . TYR A 1 97 ? -1.822 13.809 10.470 1.00 88.88 97 TYR A C 1
ATOM 794 O O . TYR A 1 97 ? -1.324 13.404 11.520 1.00 88.88 97 TYR A O 1
ATOM 802 N N . GLU A 1 98 ? -3.137 13.985 10.333 1.00 89.12 98 GLU A N 1
ATOM 803 C CA . GLU A 1 98 ? -4.106 13.654 11.383 1.00 89.12 98 GLU A CA 1
ATOM 804 C C . GLU A 1 98 ? -4.083 12.160 11.710 1.00 89.12 98 GLU A C 1
ATOM 806 O O . GLU A 1 98 ? -3.943 11.798 12.879 1.00 89.12 98 GLU A O 1
ATOM 811 N N . PHE A 1 99 ? -4.099 11.306 10.683 1.00 88.56 99 PHE A N 1
ATOM 812 C CA . PHE A 1 99 ? -3.945 9.861 10.833 1.00 88.56 99 PHE A CA 1
ATOM 813 C C . PHE A 1 99 ? -2.627 9.502 11.528 1.00 88.56 99 PHE A C 1
ATOM 815 O O . PHE A 1 99 ? -2.618 8.768 12.514 1.00 88.56 99 PHE A O 1
ATOM 822 N N . PHE A 1 100 ? -1.506 10.053 11.062 1.00 85.75 100 PHE A N 1
ATOM 823 C CA . PHE A 1 100 ? -0.192 9.811 11.653 1.00 85.75 100 PHE A CA 1
ATOM 824 C C . PHE A 1 100 ? -0.150 10.250 13.117 1.00 85.75 100 PHE A C 1
ATOM 826 O O . PHE A 1 100 ? 0.384 9.547 13.972 1.00 85.75 100 PHE A O 1
ATOM 833 N N . LYS A 1 101 ? -0.743 11.399 13.444 1.00 82.31 101 LYS A N 1
ATOM 834 C CA . LYS A 1 101 ? -0.797 11.892 14.818 1.00 82.31 101 LYS A CA 1
ATOM 835 C C . LYS A 1 101 ? -1.637 10.975 15.706 1.00 82.31 101 LYS A C 1
ATOM 837 O O . LYS A 1 101 ? -1.204 10.652 16.810 1.00 82.31 101 LYS A O 1
ATOM 842 N N . GLU A 1 102 ? -2.808 10.558 15.233 1.00 81.00 102 GLU A N 1
ATOM 843 C CA . GLU A 1 102 ? -3.704 9.662 15.965 1.00 81.00 102 GLU A CA 1
ATOM 844 C C . GLU A 1 102 ? -3.060 8.292 16.209 1.00 81.00 102 GLU A C 1
ATOM 846 O O . GLU A 1 102 ? -3.094 7.798 17.335 1.00 81.00 102 GLU A O 1
ATOM 851 N N . LYS A 1 103 ? -2.459 7.696 15.172 1.00 75.50 103 LYS A N 1
ATOM 852 C CA . LYS A 1 103 ? -1.976 6.309 15.204 1.00 75.50 103 LYS A CA 1
ATOM 853 C C . LYS A 1 103 ? -0.520 6.154 15.651 1.00 75.50 103 LYS A C 1
ATOM 855 O O . LYS A 1 103 ? -0.186 5.113 16.205 1.00 75.50 103 LYS A O 1
ATOM 860 N N . CYS A 1 104 ? 0.335 7.154 15.420 1.00 65.94 104 CYS A N 1
ATOM 861 C CA . CYS A 1 104 ? 1.778 7.070 15.685 1.00 65.94 104 CYS A CA 1
ATOM 862 C C . CYS A 1 104 ? 2.270 8.041 16.774 1.00 65.94 104 CYS A C 1
ATOM 864 O O . CYS A 1 104 ? 3.248 7.732 17.452 1.00 65.94 104 CYS A O 1
ATOM 866 N N . ALA A 1 105 ? 1.646 9.216 16.950 1.00 57.97 105 ALA A N 1
ATOM 867 C CA . ALA A 1 105 ? 2.157 10.248 17.870 1.00 57.97 105 ALA A CA 1
ATOM 868 C C . ALA A 1 105 ? 1.545 10.198 19.278 1.00 57.97 105 ALA A C 1
ATOM 870 O O . ALA A 1 105 ? 2.163 10.662 20.239 1.00 57.97 105 ALA A O 1
ATOM 871 N N . VAL A 1 106 ? 0.346 9.634 19.439 1.00 51.84 106 VAL A N 1
ATOM 872 C CA . VAL A 1 106 ? -0.215 9.371 20.765 1.00 51.84 106 VAL A CA 1
ATOM 873 C C . VAL A 1 106 ? 0.147 7.937 21.135 1.00 51.84 106 VAL A C 1
ATOM 875 O O . VAL A 1 106 ? -0.351 6.999 20.531 1.00 51.84 106 VAL A O 1
ATOM 878 N N . ASN A 1 107 ? 0.969 7.759 22.171 1.00 46.56 107 ASN A N 1
ATOM 879 C CA . ASN A 1 107 ? 1.331 6.475 22.804 1.00 46.56 107 ASN A CA 1
ATOM 880 C C . ASN A 1 107 ? 0.125 5.671 23.365 1.00 46.56 107 ASN A C 1
ATOM 882 O O . ASN A 1 107 ? 0.267 4.848 24.270 1.00 46.56 107 ASN A O 1
ATOM 886 N N . LYS A 1 108 ? -1.094 5.921 22.879 1.00 41.59 108 LYS A N 1
ATOM 887 C CA . LYS A 1 108 ? -2.287 5.150 23.182 1.00 41.59 108 LYS A CA 1
ATOM 888 C C . LYS A 1 108 ? -2.573 4.210 22.025 1.00 41.59 108 LYS A C 1
ATOM 890 O O . LYS A 1 108 ? -3.119 4.602 21.008 1.00 41.59 108 LYS A O 1
ATOM 895 N N . ILE A 1 109 ? -2.338 2.937 22.322 1.00 40.34 109 ILE A N 1
ATOM 896 C CA . ILE A 1 109 ? -3.184 1.845 21.856 1.00 40.34 109 ILE A CA 1
ATOM 897 C C . ILE A 1 109 ? -3.141 1.719 20.339 1.00 40.34 109 ILE A C 1
ATOM 899 O O . ILE A 1 109 ? -4.076 2.052 19.621 1.00 40.34 109 ILE A O 1
ATOM 903 N N . THR A 1 110 ? -2.061 1.126 19.854 1.00 42.28 110 THR A N 1
ATOM 904 C CA . THR A 1 110 ? -2.145 -0.201 19.242 1.00 42.28 110 THR A CA 1
ATOM 905 C C . THR A 1 110 ? -0.747 -0.650 18.836 1.00 42.28 110 THR A C 1
ATOM 907 O O . THR A 1 110 ? 0.046 0.149 18.362 1.00 42.28 110 THR A O 1
ATOM 910 N N . ASN A 1 111 ? -0.434 -1.935 18.988 1.00 47.62 111 ASN A N 1
ATOM 911 C CA . ASN A 1 111 ? 0.724 -2.574 18.348 1.00 47.62 111 ASN A CA 1
ATOM 912 C C . ASN A 1 111 ? 0.575 -2.569 16.803 1.00 47.62 111 ASN A C 1
ATOM 914 O O . ASN A 1 111 ? 0.664 -3.625 16.191 1.00 47.62 111 ASN A O 1
ATOM 918 N N . ARG A 1 112 ? 0.194 -1.444 16.182 1.00 53.84 112 ARG A N 1
ATOM 919 C CA . ARG A 1 112 ? -0.230 -1.356 14.776 1.00 53.84 112 ARG A CA 1
ATOM 920 C C . ARG A 1 112 ? 0.777 -0.611 13.905 1.00 53.84 112 ARG A C 1
ATOM 922 O O . ARG A 1 112 ? 0.919 -0.994 12.754 1.00 53.84 112 ARG A O 1
ATOM 929 N N . LEU A 1 113 ? 1.474 0.401 14.430 1.00 54.91 113 LEU A N 1
ATOM 930 C CA . LEU A 1 113 ? 2.544 1.129 13.736 1.00 54.91 113 LEU A CA 1
ATOM 931 C C . LEU A 1 113 ? 3.535 1.690 14.768 1.00 54.91 113 LEU A C 1
ATOM 933 O O . LEU A 1 113 ? 3.139 2.423 15.672 1.00 54.91 113 LEU A O 1
ATOM 937 N N . ASN A 1 114 ? 4.821 1.363 14.647 1.00 56.06 114 ASN A N 1
ATOM 938 C CA . ASN A 1 114 ? 5.874 2.001 15.440 1.00 56.06 114 ASN A CA 1
ATOM 939 C C . ASN A 1 114 ? 6.327 3.312 14.776 1.00 56.06 114 ASN A C 1
ATOM 941 O O . ASN A 1 114 ? 6.342 3.432 13.555 1.00 56.06 114 ASN A O 1
ATOM 945 N N . ALA A 1 115 ? 6.800 4.285 15.558 1.00 54.97 115 ALA A N 1
ATOM 946 C CA . ALA A 1 115 ? 7.363 5.532 15.017 1.00 54.97 115 ALA A CA 1
ATOM 947 C C . ALA A 1 115 ? 8.599 5.322 14.109 1.00 54.97 115 ALA A C 1
ATOM 949 O O . ALA A 1 115 ? 8.982 6.227 13.373 1.00 54.97 115 ALA A O 1
ATOM 950 N N . ASN A 1 116 ? 9.203 4.130 14.155 1.00 59.19 116 ASN A N 1
ATOM 951 C CA . ASN A 1 116 ? 10.340 3.730 13.324 1.00 59.19 116 ASN A CA 1
ATOM 952 C C . ASN A 1 116 ? 9.926 2.991 12.039 1.00 59.19 116 ASN A C 1
ATOM 954 O O . ASN A 1 116 ? 10.804 2.563 11.289 1.00 59.19 116 ASN A O 1
ATOM 958 N N . GLU A 1 117 ? 8.625 2.796 11.797 1.00 68.44 117 GLU A N 1
ATOM 959 C CA . GLU A 1 117 ? 8.152 2.142 10.577 1.00 68.44 117 GLU A CA 1
ATOM 960 C C . GLU A 1 117 ? 8.530 2.973 9.343 1.00 68.44 117 GLU A C 1
ATOM 962 O O . GLU A 1 117 ? 8.390 4.203 9.355 1.00 68.44 117 GLU A O 1
ATOM 967 N N . PRO A 1 118 ? 8.981 2.335 8.249 1.00 79.56 118 PRO A N 1
ATOM 968 C CA . PRO A 1 118 ? 9.239 3.043 7.008 1.00 79.56 118 PRO A CA 1
ATOM 969 C C . PRO A 1 118 ? 7.996 3.799 6.538 1.00 79.56 118 PRO A C 1
ATOM 971 O O . PRO A 1 118 ? 6.882 3.276 6.551 1.00 79.56 118 PRO A O 1
ATOM 974 N N . LEU A 1 119 ? 8.192 5.022 6.046 1.00 83.31 119 LEU A N 1
ATOM 975 C CA . LEU A 1 119 ? 7.098 5.899 5.625 1.00 83.31 119 LEU A CA 1
ATOM 976 C C . LEU A 1 119 ? 6.178 5.253 4.568 1.00 83.31 119 LEU A C 1
ATOM 978 O O . LEU A 1 119 ? 4.969 5.460 4.606 1.00 83.31 119 LEU A O 1
ATOM 982 N N . ASN A 1 120 ? 6.718 4.401 3.688 1.00 84.38 120 ASN A N 1
ATOM 983 C CA . ASN A 1 120 ? 5.926 3.622 2.727 1.00 84.38 120 ASN A CA 1
ATOM 984 C C . ASN A 1 120 ? 4.936 2.664 3.413 1.00 84.38 120 ASN A C 1
ATOM 986 O O . ASN A 1 120 ? 3.813 2.508 2.943 1.00 84.38 120 ASN A O 1
ATOM 990 N N . THR A 1 121 ? 5.321 2.036 4.528 1.00 86.81 121 THR A N 1
ATOM 991 C CA . THR A 1 121 ? 4.445 1.154 5.317 1.00 86.81 121 THR A CA 1
ATOM 992 C C . THR A 1 121 ? 3.321 1.950 5.968 1.00 86.81 121 THR A C 1
ATOM 994 O O . THR A 1 121 ? 2.161 1.549 5.912 1.00 86.81 121 THR A O 1
ATOM 997 N N . VAL A 1 122 ? 3.641 3.123 6.514 1.00 88.19 122 VAL A N 1
ATOM 998 C CA . VAL A 1 122 ? 2.642 4.022 7.107 1.00 88.19 122 VAL A CA 1
ATOM 999 C C . VAL A 1 122 ? 1.640 4.506 6.054 1.00 88.19 122 VAL A C 1
ATOM 1001 O O . VAL A 1 122 ? 0.436 4.489 6.304 1.00 88.19 122 VAL A O 1
ATOM 1004 N N . TRP A 1 123 ? 2.110 4.884 4.861 1.0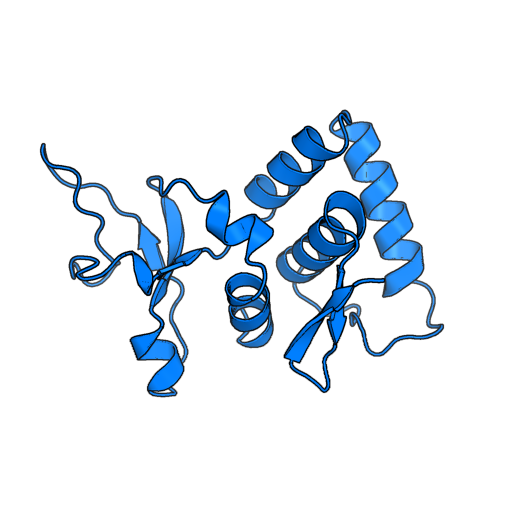0 91.44 123 TRP A N 1
ATOM 1005 C CA . TRP A 1 123 ? 1.235 5.246 3.740 1.00 91.44 123 TRP A CA 1
ATOM 1006 C C . TRP A 1 123 ? 0.358 4.086 3.282 1.00 91.44 123 TRP A C 1
ATOM 1008 O O . TRP A 1 123 ? -0.816 4.300 2.987 1.00 91.44 123 TRP A O 1
ATOM 1018 N N . LEU A 1 124 ? 0.895 2.866 3.253 1.00 92.06 124 LEU A N 1
ATOM 1019 C CA . LEU A 1 124 ? 0.121 1.681 2.904 1.00 92.06 124 LEU A CA 1
ATOM 1020 C C . LEU A 1 124 ? -1.014 1.461 3.912 1.00 92.06 124 LEU A C 1
ATOM 1022 O O . LEU A 1 124 ? -2.161 1.298 3.505 1.00 92.06 124 LEU A O 1
ATOM 1026 N N . CYS A 1 125 ? -0.726 1.539 5.214 1.00 91.12 125 CYS A N 1
ATOM 1027 C CA . CYS A 1 125 ? -1.753 1.476 6.258 1.00 91.12 125 CYS A CA 1
ATOM 1028 C C . CYS A 1 125 ? -2.800 2.578 6.109 1.00 91.12 125 CYS A C 1
ATOM 1030 O O . CYS A 1 125 ? -3.992 2.293 6.172 1.00 91.12 125 CYS A O 1
ATOM 1032 N N . PHE A 1 126 ? -2.364 3.817 5.880 1.00 92.81 126 PHE A N 1
ATOM 1033 C CA . PHE A 1 126 ? -3.267 4.944 5.676 1.00 92.81 126 PHE A CA 1
ATOM 1034 C C . PHE A 1 126 ? -4.219 4.697 4.502 1.00 92.81 126 PHE A C 1
ATOM 1036 O O . PHE A 1 126 ? -5.425 4.873 4.650 1.00 92.81 126 PHE A O 1
ATOM 1043 N N . VAL A 1 127 ? -3.704 4.258 3.351 1.00 94.81 127 VAL A N 1
ATOM 1044 C CA . VAL A 1 127 ? -4.524 3.965 2.165 1.00 94.81 127 VAL A CA 1
ATOM 1045 C C . VAL A 1 127 ? -5.503 2.831 2.459 1.00 94.81 127 VAL A C 1
ATOM 1047 O O . VAL A 1 127 ? -6.690 2.968 2.180 1.00 94.81 127 VAL A O 1
ATOM 1050 N N . MET A 1 128 ? -5.035 1.736 3.060 1.00 94.44 128 MET A N 1
ATOM 1051 C CA . MET A 1 128 ? -5.885 0.584 3.371 1.00 94.44 128 MET A CA 1
ATOM 1052 C C . MET A 1 128 ? -7.004 0.925 4.359 1.00 94.44 128 MET A C 1
ATOM 1054 O O . MET A 1 128 ? -8.143 0.502 4.157 1.00 94.44 128 MET A O 1
ATOM 1058 N N . GLU A 1 129 ? -6.722 1.737 5.374 1.00 93.31 129 GLU A N 1
ATOM 1059 C CA . GLU A 1 129 ? -7.713 2.149 6.371 1.00 93.31 129 GLU A CA 1
ATOM 1060 C C . GLU A 1 129 ? -8.698 3.169 5.789 1.00 93.31 129 GLU A C 1
ATOM 1062 O O . GLU A 1 129 ? -9.909 2.990 5.895 1.00 93.31 129 GLU A O 1
ATOM 1067 N N . THR A 1 130 ? -8.201 4.209 5.117 1.00 92.38 130 THR A N 1
ATOM 1068 C CA . THR A 1 130 ? -9.046 5.325 4.657 1.00 92.38 130 THR A CA 1
ATOM 1069 C C . THR A 1 130 ? -9.797 5.051 3.362 1.00 92.38 130 THR A C 1
ATOM 1071 O O . THR A 1 130 ? -10.918 5.529 3.207 1.00 92.38 130 THR A O 1
ATOM 1074 N N . CYS A 1 131 ? -9.203 4.308 2.427 1.00 94.44 131 CYS A N 1
ATOM 1075 C CA . CYS A 1 131 ? -9.825 4.024 1.132 1.00 94.44 131 CYS A CA 1
ATOM 1076 C C . CYS A 1 131 ? -10.610 2.710 1.155 1.00 94.44 131 CYS A C 1
ATOM 1078 O O . CYS A 1 131 ? -11.624 2.604 0.472 1.00 94.44 131 CYS A O 1
ATOM 1080 N N . TYR A 1 132 ? -10.159 1.724 1.938 1.00 94.38 132 TYR A N 1
ATOM 1081 C CA . TYR A 1 132 ? -10.709 0.365 1.898 1.00 94.38 132 TYR A CA 1
ATOM 1082 C C . TYR A 1 132 ? -11.256 -0.135 3.241 1.00 94.38 132 TYR A C 1
ATOM 1084 O O . TYR A 1 132 ? -11.769 -1.252 3.300 1.00 94.38 132 TYR A O 1
ATOM 1092 N N . GLY A 1 133 ? -11.183 0.658 4.318 1.00 93.00 133 GLY A N 1
ATOM 1093 C CA . GLY A 1 133 ? -11.730 0.283 5.626 1.00 93.00 133 GLY A CA 1
ATOM 1094 C C . GLY A 1 133 ? -11.054 -0.943 6.242 1.00 93.00 133 GLY A C 1
ATOM 1095 O O . GLY A 1 133 ? -11.703 -1.718 6.945 1.00 93.00 133 GLY A O 1
ATOM 1096 N N . LYS A 1 134 ? -9.768 -1.169 5.948 1.00 92.44 134 LYS A N 1
ATOM 1097 C CA . LYS A 1 134 ? -9.005 -2.327 6.425 1.00 92.44 134 LYS A CA 1
ATOM 1098 C C . LYS A 1 134 ? -7.793 -1.906 7.240 1.00 92.44 134 LYS A C 1
ATOM 1100 O O . LYS A 1 134 ? -7.090 -0.967 6.892 1.00 92.44 134 LYS A O 1
ATOM 1105 N N . HIS A 1 135 ? -7.494 -2.674 8.279 1.00 90.19 135 HIS A N 1
ATOM 1106 C CA . HIS A 1 135 ? -6.287 -2.510 9.083 1.00 90.19 135 HIS A CA 1
ATOM 1107 C C . HIS A 1 135 ? -5.463 -3.794 9.104 1.00 90.19 135 HIS A C 1
ATOM 1109 O O . HIS A 1 135 ? -5.990 -4.887 8.899 1.00 90.19 135 HIS A O 1
ATOM 1115 N N . TRP A 1 136 ? -4.163 -3.665 9.350 1.00 88.81 136 TRP A N 1
ATOM 1116 C CA . TRP A 1 136 ? -3.268 -4.810 9.445 1.00 88.81 136 TRP A CA 1
ATOM 1117 C C . TRP A 1 136 ? -3.345 -5.451 10.837 1.00 88.81 136 TRP A C 1
ATOM 1119 O O . TRP A 1 136 ? -3.096 -4.795 11.851 1.00 88.81 136 TRP A O 1
ATOM 1129 N N . ASP A 1 137 ? -3.687 -6.739 10.890 1.00 86.38 137 ASP A N 1
ATOM 1130 C CA . ASP A 1 137 ? -3.591 -7.571 12.091 1.00 86.38 137 ASP A CA 1
ATOM 1131 C C . ASP A 1 137 ? -2.229 -8.265 12.104 1.00 86.38 137 ASP A C 1
ATOM 1133 O O . ASP A 1 137 ? -1.997 -9.236 11.381 1.00 86.38 137 ASP A O 1
ATOM 1137 N N . ASP A 1 138 ? -1.332 -7.793 12.966 1.00 82.56 138 ASP A N 1
ATOM 1138 C CA . ASP A 1 138 ? 0.029 -8.313 13.062 1.00 82.56 138 ASP A CA 1
ATOM 1139 C C . ASP A 1 138 ? 0.123 -9.752 13.587 1.00 82.56 138 ASP A C 1
ATOM 1141 O O . ASP A 1 138 ? 1.102 -10.447 13.305 1.00 82.56 138 ASP A O 1
ATOM 1145 N N . LYS A 1 139 ? -0.889 -10.231 14.324 1.00 84.00 139 LYS A N 1
ATOM 1146 C CA . LYS A 1 139 ? -0.924 -11.611 14.834 1.00 84.00 139 LYS A CA 1
ATOM 1147 C C . LYS A 1 139 ? -1.334 -12.585 13.740 1.00 84.00 139 LYS A C 1
ATOM 1149 O O . LYS A 1 139 ? -0.771 -13.670 13.638 1.00 84.00 139 LYS A O 1
ATOM 1154 N N . LYS A 1 140 ? -2.320 -12.201 12.930 1.00 84.94 140 LYS A N 1
ATOM 1155 C CA . LYS A 1 140 ? -2.815 -13.011 11.803 1.00 84.94 140 LYS A CA 1
ATOM 1156 C C . LYS A 1 140 ? -2.053 -12.748 10.505 1.00 84.94 140 LYS A C 1
ATOM 1158 O O . LYS A 1 140 ? -2.254 -13.466 9.526 1.00 84.94 140 LYS A O 1
ATOM 1163 N N . LYS A 1 141 ? -1.208 -11.713 10.498 1.00 86.75 141 LYS A N 1
ATOM 1164 C CA . LYS A 1 141 ? -0.513 -11.174 9.329 1.00 86.75 141 LYS A CA 1
ATOM 1165 C C . LYS A 1 141 ? -1.482 -10.942 8.175 1.00 86.75 141 LYS A C 1
ATOM 1167 O O . LYS A 1 141 ? -1.246 -11.426 7.079 1.00 86.75 141 LYS A O 1
ATOM 1172 N N . THR A 1 142 ? -2.625 -10.300 8.400 1.00 90.81 142 THR A N 1
ATOM 1173 C CA . THR A 1 142 ? -3.640 -10.108 7.347 1.00 90.81 142 THR A CA 1
ATOM 1174 C C . THR A 1 142 ? -4.367 -8.784 7.493 1.00 90.81 142 THR A C 1
ATOM 1176 O O . THR A 1 142 ? -4.452 -8.240 8.590 1.00 90.81 142 THR A O 1
ATOM 1179 N N . TRP A 1 143 ? -4.941 -8.295 6.395 1.00 91.75 143 TRP A N 1
ATOM 1180 C CA . TRP A 1 143 ? -5.850 -7.155 6.420 1.00 91.75 143 TRP A CA 1
ATOM 1181 C C . TRP A 1 143 ? -7.228 -7.583 6.930 1.00 91.75 143 TRP A C 1
ATOM 1183 O O . TRP A 1 143 ? -7.844 -8.500 6.383 1.00 91.75 143 TRP A O 1
ATOM 1193 N N . THR A 1 144 ? -7.709 -6.922 7.976 1.00 90.50 144 THR A N 1
ATOM 1194 C CA . THR A 1 144 ? -9.023 -7.138 8.591 1.00 90.50 144 THR A CA 1
ATOM 1195 C C . THR A 1 144 ? -9.887 -5.896 8.441 1.00 90.50 144 THR A C 1
ATOM 1197 O O . THR A 1 144 ? -9.407 -4.782 8.649 1.00 90.50 144 THR A O 1
ATOM 1200 N N . VAL A 1 145 ? -11.158 -6.094 8.090 1.00 91.25 145 VAL A N 1
ATOM 1201 C CA . VAL A 1 145 ? -12.151 -5.014 7.997 1.00 91.25 145 VAL A CA 1
ATOM 1202 C C . VAL A 1 145 ? -12.346 -4.380 9.378 1.00 91.25 145 VAL A C 1
ATOM 1204 O O . VAL A 1 145 ? -12.302 -5.088 10.389 1.00 91.25 145 VAL A O 1
ATOM 1207 N N . ILE A 1 146 ? -12.470 -3.056 9.400 1.00 83.69 146 ILE A N 1
ATOM 1208 C CA . ILE A 1 146 ? -12.702 -2.232 10.595 1.00 83.69 146 ILE A CA 1
ATOM 1209 C C . ILE A 1 146 ? -14.182 -2.245 10.973 1.00 83.69 146 ILE A C 1
ATOM 1211 O O . ILE A 1 146 ? -15.027 -2.169 10.055 1.00 83.69 146 ILE A O 1
#